Protein AF-A0A139PVE8-F1 (afdb_monomer_lite)

Organism: Streptococcus oralis (NCBI:txid1303)

pLDDT: mean 93.22, std 9.85, range [41.66, 98.44]

Radius of gyration: 18.06 Å; chains: 1; bounding box: 40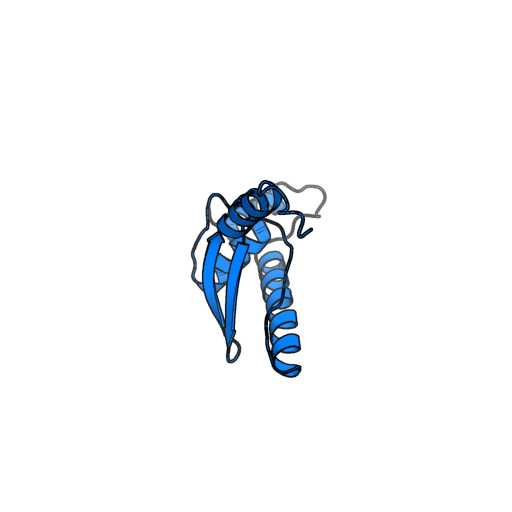×25×64 Å

Sequence (113 aa):
MSYAELAEGLVEVDTAGWAEGWEKLSGRIKEGFETIAKEMEEHGGGNALVVSHGMTIGTMVYLINGMHPHGLDNGSVTILEYENGQFTVEIVGDRSYRELGREKMEEPSIQSK

InterPro domains:
  IPR013078 Histidine phosphatase superfamily, clade-1 [PF00300] (15-94)
  IPR029033 Histidine phosphatase superfamily [G3DSA:3.40.50.1240] (1-107)
  IPR029033 Histidine phosphatase superfamily [SSF53254] (11-101)

Foldseek 3Di:
DDLQVVQVVCCVPDPPNPGDHDCVLLVVLVVVVLVVQVVQVVVVHDDDDDDDDPSSLQSVQCVQPNDRDDDLDVQFDWDWDDDPSHIDTDGGNHCVVVVVVVVVVVPPPPPDD

Structure (mmCIF, N/CA/C/O backbone):
data_AF-A0A139PVE8-F1
#
_entry.id   AF-A0A139PVE8-F1
#
loop_
_atom_site.group_PDB
_atom_site.id
_atom_site.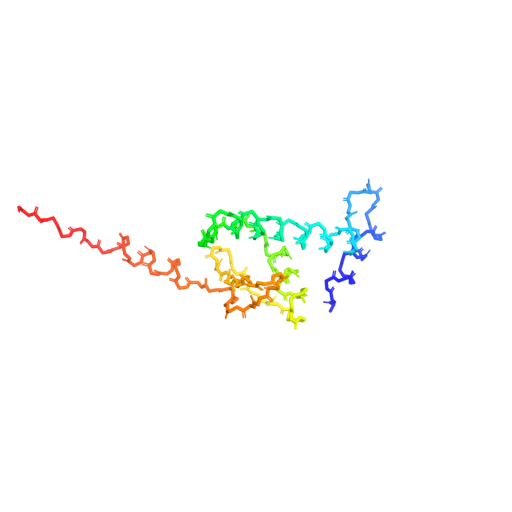type_symbol
_atom_site.label_atom_id
_atom_site.label_alt_id
_atom_site.label_comp_id
_atom_site.label_asym_id
_atom_site.label_entity_id
_atom_site.label_seq_id
_atom_site.pdbx_PDB_ins_code
_atom_site.Cartn_x
_atom_site.Cartn_y
_atom_site.Cartn_z
_atom_site.occupancy
_atom_site.B_iso_or_equiv
_atom_site.auth_seq_id
_atom_site.auth_comp_id
_atom_site.auth_asym_id
_atom_site.auth_atom_id
_atom_site.pdbx_PDB_model_num
ATOM 1 N N . MET A 1 1 ? 8.870 10.065 -13.490 1.00 74.69 1 MET A N 1
ATOM 2 C CA . MET A 1 1 ? 9.071 8.629 -13.737 1.00 74.69 1 MET A CA 1
ATOM 3 C C . MET A 1 1 ? 7.941 7.907 -13.041 1.00 74.69 1 MET A C 1
ATOM 5 O O . MET A 1 1 ? 7.742 8.135 -11.853 1.00 74.69 1 MET A O 1
ATOM 9 N N . SER A 1 2 ? 7.152 7.157 -13.796 1.00 88.50 2 SER A N 1
ATOM 10 C CA . SER A 1 2 ? 6.088 6.300 -13.278 1.00 88.50 2 SER A CA 1
ATOM 11 C C . SER A 1 2 ? 6.671 5.061 -12.594 1.00 88.50 2 SER A C 1
ATOM 13 O O . SER A 1 2 ? 7.833 4.708 -12.808 1.00 88.50 2 SER A O 1
ATOM 15 N N . TYR A 1 3 ? 5.856 4.370 -11.796 1.00 91.56 3 TYR A N 1
ATOM 16 C CA . TYR A 1 3 ? 6.257 3.084 -11.222 1.00 91.56 3 TYR A CA 1
ATOM 17 C C . TYR A 1 3 ? 6.550 2.022 -12.291 1.00 91.56 3 TYR A C 1
ATOM 19 O O . TYR A 1 3 ? 7.464 1.220 -12.107 1.00 91.56 3 TYR A O 1
ATOM 27 N N . ALA A 1 4 ? 5.834 2.059 -13.419 1.00 93.19 4 ALA A N 1
ATOM 28 C CA . ALA A 1 4 ? 6.080 1.165 -14.543 1.00 93.19 4 ALA A CA 1
ATOM 29 C C . ALA A 1 4 ? 7.459 1.412 -15.171 1.00 93.19 4 ALA A C 1
ATOM 31 O O . ALA A 1 4 ? 8.256 0.488 -15.274 1.00 93.19 4 ALA A O 1
ATOM 32 N N . GLU A 1 5 ? 7.778 2.667 -15.506 1.00 93.75 5 GLU A N 1
ATOM 33 C CA . GLU A 1 5 ? 9.090 3.036 -16.062 1.00 93.75 5 GLU A CA 1
ATOM 34 C C . GLU A 1 5 ? 10.242 2.665 -15.120 1.00 93.75 5 GLU A C 1
ATOM 36 O O . GLU A 1 5 ? 11.294 2.227 -15.576 1.00 93.75 5 GLU A O 1
ATOM 41 N N . LEU A 1 6 ? 10.045 2.813 -13.805 1.00 93.38 6 LEU A N 1
ATOM 42 C CA . LEU A 1 6 ? 11.047 2.421 -12.818 1.00 93.38 6 LEU A CA 1
ATOM 43 C C . LEU A 1 6 ? 11.262 0.901 -12.789 1.00 93.38 6 LEU A C 1
ATOM 45 O O . LEU A 1 6 ? 12.406 0.459 -12.750 1.00 93.38 6 LEU A O 1
ATOM 49 N N . ALA A 1 7 ? 10.187 0.107 -12.798 1.00 94.69 7 ALA A N 1
ATOM 50 C CA . ALA A 1 7 ? 10.286 -1.352 -12.793 1.00 94.69 7 ALA A CA 1
ATOM 51 C C . ALA A 1 7 ? 10.977 -1.871 -14.063 1.00 94.69 7 ALA A C 1
ATOM 53 O O . ALA A 1 7 ? 11.915 -2.659 -13.969 1.00 94.69 7 ALA A O 1
ATOM 54 N N . GLU A 1 8 ? 10.580 -1.369 -15.235 1.00 96.19 8 GLU A N 1
ATOM 55 C CA . GLU A 1 8 ? 11.201 -1.760 -16.506 1.00 96.19 8 GLU A CA 1
ATOM 56 C C . GLU A 1 8 ? 12.669 -1.327 -16.584 1.00 96.19 8 GLU A C 1
ATOM 58 O O . GLU A 1 8 ? 13.527 -2.119 -16.968 1.00 96.19 8 GLU A O 1
ATOM 63 N N . GLY A 1 9 ? 12.992 -0.110 -16.135 1.00 94.50 9 GLY A N 1
ATOM 64 C CA . GLY A 1 9 ? 14.376 0.362 -16.095 1.00 94.50 9 GLY A CA 1
ATOM 65 C C . GLY A 1 9 ? 15.275 -0.479 -15.180 1.00 94.50 9 GLY A C 1
ATOM 66 O O . GLY A 1 9 ? 16.449 -0.667 -15.487 1.00 94.50 9 GLY A O 1
ATOM 67 N N . LEU A 1 10 ? 14.739 -1.021 -14.077 1.00 94.31 10 LEU A N 1
ATOM 68 C CA . LEU A 1 10 ? 15.474 -1.945 -13.204 1.00 94.31 10 LEU A CA 1
ATOM 69 C C . LEU A 1 10 ? 15.718 -3.299 -13.873 1.00 94.31 10 LEU A C 1
ATOM 71 O O . LEU A 1 10 ? 16.806 -3.847 -13.724 1.00 94.31 10 LEU A O 1
ATOM 75 N N . VAL A 1 11 ? 14.739 -3.822 -14.616 1.00 96.06 11 VAL A N 1
ATOM 76 C CA . VAL A 1 11 ? 14.899 -5.059 -15.395 1.00 96.06 11 VAL A CA 1
ATOM 77 C C . VAL A 1 11 ? 15.950 -4.884 -16.489 1.00 96.06 11 VAL A C 1
ATOM 79 O O . VAL A 1 11 ? 16.789 -5.762 -16.666 1.00 96.06 11 VAL A O 1
ATOM 82 N N . GLU A 1 12 ? 15.946 -3.749 -17.191 1.00 96.00 12 GLU A N 1
ATOM 83 C CA . GLU A 1 12 ? 16.882 -3.474 -18.289 1.00 96.00 12 GLU A CA 1
ATOM 84 C C . GLU A 1 12 ? 18.351 -3.529 -17.842 1.00 96.00 12 GLU A C 1
ATOM 86 O O . GLU A 1 12 ? 19.211 -4.025 -18.572 1.00 96.00 12 GLU A O 1
ATOM 91 N N . VAL A 1 13 ? 18.646 -3.045 -16.632 1.00 95.06 13 VAL A N 1
ATOM 92 C CA . VAL A 1 13 ? 20.016 -3.002 -16.094 1.00 95.06 13 VAL A CA 1
ATOM 93 C C . VAL A 1 13 ? 20.382 -4.226 -15.248 1.00 95.06 13 VAL A C 1
ATOM 95 O O . VAL A 1 13 ? 21.535 -4.356 -14.828 1.00 95.06 13 VAL A O 1
ATOM 98 N N . ASP A 1 14 ? 19.434 -5.127 -14.986 1.00 94.56 14 ASP A N 1
ATOM 99 C CA . ASP A 1 14 ? 19.653 -6.290 -14.136 1.00 94.56 14 ASP A CA 1
ATOM 100 C C . ASP A 1 14 ? 20.218 -7.486 -14.909 1.00 94.56 14 ASP A C 1
ATOM 102 O O . ASP A 1 14 ? 19.513 -8.316 -15.482 1.00 94.56 14 ASP A O 1
ATOM 106 N N . THR A 1 15 ? 21.538 -7.630 -14.844 1.00 94.12 15 THR A N 1
ATOM 107 C CA . THR A 1 15 ? 22.248 -8.761 -15.452 1.00 94.12 15 THR A CA 1
ATOM 108 C C . THR A 1 15 ? 22.007 -10.108 -14.756 1.00 94.12 15 THR A C 1
ATOM 110 O O . THR A 1 15 ? 22.326 -11.145 -15.336 1.00 94.12 15 THR A O 1
ATOM 113 N N . ALA A 1 16 ? 21.490 -10.118 -13.520 1.00 94.50 16 ALA A N 1
ATOM 114 C CA . ALA A 1 16 ? 21.251 -11.342 -12.752 1.00 94.50 16 ALA A CA 1
ATOM 115 C C . ALA A 1 16 ? 19.849 -11.938 -12.987 1.00 94.50 16 ALA A C 1
ATOM 117 O O . ALA A 1 16 ? 19.639 -13.118 -12.695 1.00 94.50 16 ALA A O 1
ATOM 118 N N . GLY A 1 17 ? 18.910 -11.155 -13.532 1.00 92.44 17 GLY A N 1
ATOM 119 C CA . GLY A 1 17 ? 17.548 -11.592 -13.860 1.00 92.44 17 GLY A CA 1
ATOM 120 C C . GLY A 1 17 ? 16.638 -11.796 -12.642 1.00 92.44 17 GLY A C 1
ATOM 121 O O . GLY A 1 17 ? 15.772 -12.669 -12.652 1.00 92.44 17 GLY A O 1
ATOM 122 N N . TRP A 1 18 ? 16.865 -11.044 -11.569 1.00 93.25 18 TRP A N 1
ATOM 123 C CA . TRP A 1 18 ? 16.092 -11.057 -10.326 1.00 93.25 18 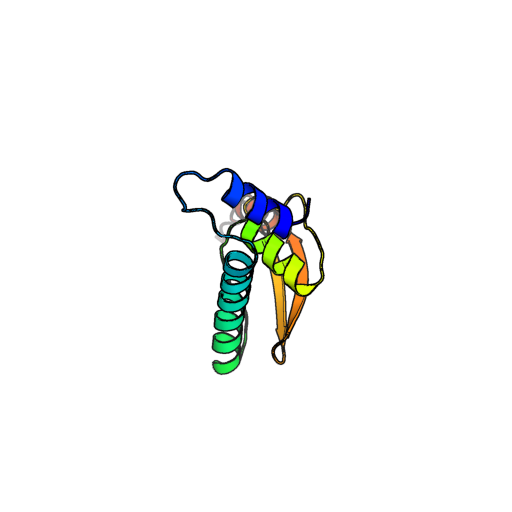TRP A CA 1
ATOM 124 C C . TRP A 1 18 ? 15.008 -9.978 -10.273 1.00 93.25 18 TRP A C 1
ATOM 126 O O . TRP A 1 18 ? 14.016 -10.149 -9.561 1.00 93.25 18 TRP A O 1
ATOM 136 N N . ALA A 1 19 ? 15.194 -8.870 -10.987 1.00 94.19 19 ALA A N 1
ATOM 137 C CA . ALA A 1 19 ? 14.247 -7.772 -11.045 1.00 94.19 19 ALA A CA 1
ATOM 138 C C . ALA A 1 19 ? 12.922 -8.218 -11.676 1.00 94.19 19 ALA A C 1
ATOM 140 O O . ALA A 1 19 ? 12.868 -9.044 -12.588 1.00 94.19 19 ALA A O 1
ATOM 141 N N . GLU A 1 20 ? 11.828 -7.653 -11.176 1.00 93.06 20 GLU A N 1
ATOM 142 C CA . GLU A 1 20 ? 10.490 -7.915 -11.692 1.00 93.06 20 GLU A CA 1
ATOM 143 C C . GLU A 1 20 ? 10.025 -6.729 -12.532 1.00 93.06 20 GLU A C 1
ATOM 145 O O . GLU A 1 20 ? 10.055 -5.59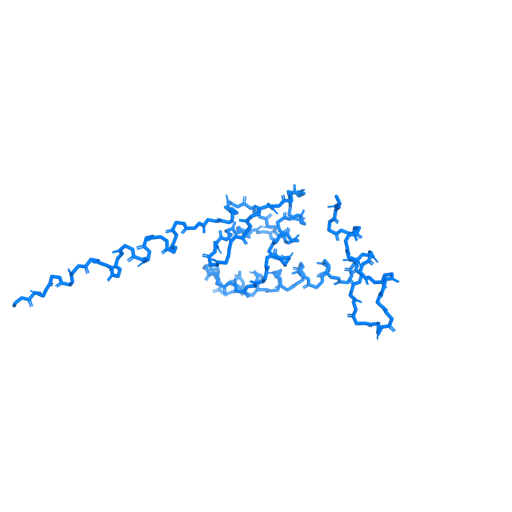1 -12.064 1.00 93.06 20 GLU A O 1
ATOM 150 N N . GLY A 1 21 ? 9.557 -7.013 -13.750 1.00 96.31 21 GLY A N 1
ATOM 151 C CA . GLY A 1 21 ? 8.897 -6.022 -14.597 1.00 96.31 21 GLY A CA 1
ATOM 152 C C . GLY A 1 21 ? 7.561 -5.569 -14.012 1.00 96.31 21 GLY A C 1
ATOM 153 O O . GLY A 1 21 ? 7.020 -6.177 -13.077 1.00 96.31 21 GLY A O 1
ATOM 154 N N . TRP A 1 22 ? 7.008 -4.502 -14.582 1.00 96.69 22 TRP A N 1
ATOM 155 C CA . TRP A 1 22 ? 5.842 -3.818 -14.032 1.00 96.69 22 TRP A CA 1
ATOM 156 C C . TRP A 1 22 ? 4.628 -4.733 -13.879 1.00 96.69 22 TRP A C 1
ATOM 158 O O . TRP A 1 22 ? 3.990 -4.736 -12.827 1.00 96.69 22 TRP A O 1
ATOM 168 N N . GLU A 1 23 ? 4.314 -5.526 -14.901 1.00 96.69 23 GLU A N 1
ATOM 169 C CA . GLU A 1 23 ? 3.136 -6.400 -14.907 1.00 96.69 23 GLU A CA 1
ATOM 170 C C . GLU A 1 23 ? 3.183 -7.414 -13.758 1.00 96.69 23 GLU A C 1
ATOM 172 O O . GLU A 1 23 ? 2.232 -7.541 -12.986 1.00 96.69 23 GLU A O 1
ATOM 177 N N . LYS A 1 24 ? 4.333 -8.073 -13.575 1.00 97.00 24 LYS A N 1
ATOM 178 C CA . LYS A 1 24 ? 4.523 -9.060 -12.509 1.00 97.00 24 LYS A CA 1
ATOM 179 C C . LYS A 1 24 ? 4.503 -8.407 -11.125 1.00 97.00 24 LYS A C 1
ATOM 181 O O . LYS A 1 24 ? 3.845 -8.916 -10.218 1.00 97.00 24 LYS A O 1
ATOM 186 N N . LEU A 1 25 ? 5.208 -7.284 -10.967 1.00 96.88 25 LEU A N 1
ATOM 187 C CA . LEU A 1 25 ? 5.308 -6.558 -9.701 1.00 96.88 25 LEU A CA 1
ATOM 188 C C . LEU A 1 25 ? 3.949 -6.004 -9.256 1.00 96.88 25 LEU A C 1
ATOM 190 O O . LEU A 1 25 ? 3.517 -6.254 -8.132 1.00 96.88 25 LEU A O 1
ATOM 194 N N . SER A 1 26 ? 3.271 -5.260 -10.129 1.00 97.56 26 SER A N 1
ATOM 195 C CA . SER A 1 26 ? 1.963 -4.669 -9.832 1.00 97.56 26 SER A CA 1
ATOM 196 C C . SER A 1 26 ? 0.896 -5.743 -9.619 1.00 97.56 26 SER A C 1
ATOM 198 O O . SER A 1 26 ? 0.122 -5.646 -8.665 1.00 97.56 26 SER A O 1
ATOM 200 N N . GLY A 1 27 ? 0.915 -6.804 -10.436 1.00 97.94 27 GLY A N 1
ATOM 201 C CA . GLY A 1 27 ? 0.009 -7.944 -10.333 1.00 97.94 27 GLY A CA 1
ATOM 202 C C . GLY A 1 27 ? 0.070 -8.610 -8.963 1.00 97.94 27 GLY A C 1
ATOM 203 O O . GLY A 1 27 ? -0.944 -8.661 -8.269 1.00 97.94 27 GLY A O 1
ATOM 204 N N . ARG A 1 28 ? 1.263 -9.027 -8.515 1.00 97.81 28 ARG A N 1
ATOM 205 C CA . ARG A 1 28 ? 1.401 -9.698 -7.210 1.00 97.81 28 ARG A CA 1
ATOM 206 C C . ARG A 1 28 ? 1.080 -8.791 -6.021 1.00 97.81 28 ARG A C 1
ATOM 208 O O . ARG A 1 28 ? 0.649 -9.281 -4.982 1.00 97.81 28 ARG A O 1
ATOM 215 N N . ILE A 1 29 ? 1.316 -7.479 -6.141 1.00 98.12 29 ILE A N 1
ATOM 216 C CA . ILE A 1 29 ? 0.958 -6.518 -5.090 1.00 98.12 29 ILE A CA 1
ATOM 217 C C . ILE A 1 29 ? -0.564 -6.442 -4.983 1.00 98.12 29 ILE A C 1
ATOM 219 O O . ILE A 1 29 ? -1.101 -6.664 -3.902 1.00 98.12 29 ILE A O 1
ATOM 223 N N . LYS A 1 30 ? -1.260 -6.197 -6.098 1.00 97.81 30 LYS A N 1
ATOM 224 C CA . LYS A 1 30 ? -2.725 -6.124 -6.122 1.00 97.81 30 LYS A CA 1
ATOM 225 C C . LYS A 1 30 ? -3.364 -7.421 -5.629 1.00 97.81 30 LYS A C 1
ATOM 227 O O . LYS A 1 30 ? -4.214 -7.376 -4.749 1.00 97.81 30 LYS A O 1
ATOM 232 N N . GLU A 1 31 ? -2.913 -8.563 -6.142 1.00 98.06 31 GLU A N 1
ATOM 233 C CA . GLU A 1 31 ? -3.423 -9.882 -5.756 1.00 98.06 31 GLU A CA 1
ATOM 234 C C . GLU A 1 31 ? -3.221 -10.165 -4.262 1.00 98.06 31 GLU A C 1
ATOM 236 O O . GLU A 1 31 ? -4.133 -10.658 -3.599 1.00 98.06 31 GLU A O 1
ATOM 241 N N . GLY A 1 32 ? -2.060 -9.807 -3.705 1.00 97.94 32 GLY A N 1
ATOM 242 C CA . GLY A 1 32 ? -1.784 -9.983 -2.280 1.00 97.94 32 GLY A CA 1
ATOM 243 C C . GLY A 1 32 ? -2.739 -9.184 -1.389 1.00 97.94 32 GLY A C 1
ATOM 244 O O . GLY A 1 32 ? -3.303 -9.736 -0.446 1.00 97.94 32 GLY A O 1
ATOM 245 N N . PHE A 1 33 ? -2.971 -7.906 -1.708 1.00 98.19 33 PHE A N 1
ATOM 246 C CA . PHE A 1 33 ? -3.920 -7.071 -0.960 1.00 98.19 33 PHE A CA 1
ATOM 247 C C . PHE A 1 33 ? -5.369 -7.546 -1.141 1.00 98.19 33 PHE A C 1
ATOM 249 O O . PHE A 1 33 ? -6.107 -7.624 -0.162 1.00 98.19 33 PHE A O 1
ATOM 256 N N . GLU A 1 34 ? -5.775 -7.913 -2.361 1.00 97.88 34 GLU A N 1
ATOM 257 C CA . GLU A 1 34 ? -7.118 -8.446 -2.633 1.00 97.88 34 GLU A CA 1
ATOM 258 C C . GLU A 1 34 ? -7.383 -9.766 -1.911 1.00 97.88 34 GLU A C 1
ATOM 260 O O . GLU A 1 34 ? -8.499 -9.987 -1.452 1.00 97.88 34 GLU A O 1
ATOM 265 N N . THR A 1 35 ? -6.377 -10.633 -1.794 1.00 98.25 35 THR A N 1
ATOM 266 C CA . THR A 1 35 ? -6.499 -11.904 -1.068 1.00 98.25 35 THR A CA 1
ATOM 267 C C . THR A 1 35 ? -6.793 -11.652 0.408 1.00 98.25 35 THR A C 1
ATOM 269 O O . THR A 1 35 ? -7.755 -12.203 0.934 1.00 98.25 35 THR A O 1
ATOM 272 N N . ILE A 1 36 ? -6.028 -10.758 1.047 1.00 98.06 36 ILE A N 1
ATOM 273 C CA . ILE A 1 36 ? -6.237 -10.376 2.453 1.00 98.06 36 ILE A CA 1
ATOM 274 C C . ILE A 1 36 ? -7.634 -9.777 2.645 1.00 98.06 36 ILE A C 1
ATOM 276 O O . ILE A 1 36 ? -8.342 -10.136 3.581 1.00 98.06 36 ILE A O 1
ATOM 280 N N . ALA A 1 37 ? -8.038 -8.862 1.764 1.00 97.88 37 ALA A N 1
ATOM 281 C CA . ALA A 1 37 ? -9.311 -8.169 1.900 1.00 97.88 37 ALA A CA 1
ATOM 282 C C . ALA A 1 37 ? -10.517 -9.105 1.720 1.00 97.88 37 ALA A C 1
ATOM 284 O O . ALA A 1 37 ? -11.456 -9.039 2.511 1.00 97.88 37 ALA A O 1
ATOM 285 N N . LYS A 1 38 ? -10.463 -10.022 0.745 1.00 97.62 38 LYS A N 1
ATOM 286 C CA . LYS A 1 38 ? -11.498 -11.047 0.542 1.00 97.62 38 LYS A CA 1
ATOM 287 C C . LYS A 1 38 ? -11.587 -12.008 1.720 1.00 97.62 38 LYS A C 1
ATOM 289 O O . LYS A 1 38 ? -12.683 -12.271 2.195 1.00 97.62 38 LYS A O 1
ATOM 294 N N . GLU A 1 39 ? -10.450 -12.484 2.228 1.00 97.56 39 GLU A N 1
ATOM 295 C CA . GLU A 1 39 ? -10.430 -13.353 3.409 1.00 97.56 39 GLU A CA 1
ATOM 296 C C . GLU A 1 39 ? -11.052 -12.641 4.622 1.00 97.56 39 GLU A C 1
ATOM 298 O O . GLU A 1 39 ? -11.875 -13.223 5.324 1.00 97.56 39 GLU A O 1
ATOM 303 N N . MET A 1 40 ? -10.732 -11.363 4.844 1.00 97.25 40 MET A N 1
ATOM 304 C CA . MET A 1 40 ? -11.347 -10.564 5.910 1.00 97.25 40 MET A CA 1
ATOM 305 C C . MET A 1 40 ? -12.860 -10.399 5.717 1.00 97.25 40 MET A C 1
ATOM 307 O O . MET A 1 40 ? -13.613 -10.569 6.675 1.00 97.25 40 MET A O 1
ATOM 311 N N . GLU A 1 41 ? -13.318 -10.091 4.501 1.00 96.31 41 GLU A N 1
ATOM 312 C CA . GLU A 1 41 ? -14.742 -9.950 4.165 1.00 96.31 41 GLU A CA 1
ATOM 313 C C . GLU A 1 41 ? -15.514 -11.259 4.416 1.00 96.31 41 GLU A C 1
ATOM 315 O O . GLU A 1 41 ? -16.562 -11.242 5.066 1.00 96.31 41 GLU A O 1
ATOM 320 N N . GLU A 1 42 ? -14.953 -12.407 4.018 1.00 96.56 42 GLU A N 1
ATOM 321 C CA . GLU A 1 42 ? -15.513 -13.745 4.269 1.00 96.56 42 GLU A CA 1
ATOM 322 C C . GLU A 1 42 ? -15.653 -14.071 5.768 1.00 96.56 42 GLU A C 1
ATOM 324 O O . GLU A 1 42 ? -16.562 -14.807 6.161 1.00 96.56 42 GLU A O 1
ATOM 329 N N . HIS A 1 43 ? -14.798 -13.496 6.619 1.00 96.56 43 HIS A N 1
ATOM 330 C CA . HIS A 1 43 ? -14.814 -13.687 8.074 1.00 96.56 43 HIS A CA 1
ATOM 331 C C . HIS A 1 43 ? -15.599 -12.605 8.839 1.00 96.56 43 HIS A C 1
ATOM 333 O O . HIS A 1 43 ? -15.532 -12.545 10.069 1.00 96.56 43 HIS A O 1
ATOM 339 N N . GLY A 1 44 ? -16.390 -11.784 8.140 1.00 96.25 44 GLY A N 1
ATOM 340 C CA . GLY A 1 44 ? -17.261 -10.772 8.748 1.00 96.25 44 GLY A CA 1
ATOM 341 C C . GLY A 1 44 ? -16.659 -9.366 8.823 1.00 96.25 44 GLY A C 1
ATOM 342 O O . GLY A 1 44 ? -17.220 -8.502 9.498 1.00 96.25 44 GLY A O 1
ATOM 343 N N . GLY A 1 45 ? -15.550 -9.126 8.123 1.00 96.44 45 GLY A N 1
ATOM 344 C CA . GLY A 1 45 ? -14.902 -7.825 7.996 1.00 96.44 45 GLY A CA 1
ATOM 345 C C . GLY A 1 45 ? -14.073 -7.415 9.216 1.00 96.44 45 GLY A C 1
ATOM 346 O O . GLY A 1 45 ? -13.727 -8.218 10.082 1.00 96.44 45 GLY A O 1
ATOM 347 N N . GLY A 1 46 ? -13.728 -6.128 9.272 1.00 97.44 46 GLY A N 1
ATOM 348 C CA . GLY A 1 46 ? -12.916 -5.534 10.334 1.00 97.44 46 GLY A CA 1
ATOM 349 C C . GLY A 1 46 ? -11.572 -5.007 9.836 1.00 97.44 46 GLY A C 1
ATOM 350 O O . GLY A 1 46 ? -11.353 -4.836 8.641 1.00 97.44 46 GLY A O 1
ATOM 351 N N . ASN A 1 47 ? -10.667 -4.731 10.775 1.00 97.69 47 ASN A N 1
ATOM 352 C CA . ASN A 1 47 ? -9.391 -4.083 10.479 1.00 97.69 47 ASN A CA 1
ATOM 353 C C . ASN A 1 47 ? -8.266 -5.113 10.338 1.00 97.69 47 ASN A C 1
ATOM 355 O O . ASN A 1 47 ? -8.045 -5.913 11.248 1.00 97.69 47 ASN A O 1
ATOM 359 N N . ALA A 1 48 ? -7.503 -5.026 9.249 1.00 96.75 48 ALA A N 1
ATOM 360 C CA . ALA A 1 48 ? -6.256 -5.761 9.061 1.00 96.75 48 ALA A CA 1
ATOM 361 C C . ALA A 1 48 ? -5.049 -4.816 9.163 1.00 96.75 48 ALA A C 1
ATOM 363 O O . ALA A 1 48 ? -5.096 -3.677 8.700 1.00 96.75 48 ALA A O 1
ATOM 364 N N . LEU A 1 49 ? -3.945 -5.298 9.743 1.00 97.44 49 LEU A N 1
ATOM 365 C CA . LEU A 1 49 ? -2.663 -4.592 9.744 1.00 97.44 49 LEU A CA 1
ATOM 366 C C . LEU A 1 49 ? -1.703 -5.275 8.770 1.00 97.44 49 LEU A C 1
ATOM 368 O O . LEU A 1 49 ? -1.300 -6.415 8.988 1.00 97.44 49 LEU A O 1
ATOM 372 N N . VAL A 1 50 ? -1.291 -4.547 7.734 1.00 97.69 50 VAL A N 1
ATOM 373 C CA . VAL A 1 50 ? -0.310 -5.013 6.748 1.00 97.69 50 VAL A CA 1
ATOM 374 C C . VAL A 1 50 ? 0.965 -4.190 6.884 1.00 97.69 50 VAL A C 1
ATOM 376 O O . VAL A 1 50 ? 0.957 -2.975 6.694 1.00 97.69 50 VAL A O 1
ATOM 379 N N . VAL A 1 51 ? 2.080 -4.852 7.198 1.00 97.38 51 VAL A N 1
ATOM 380 C CA . VAL A 1 51 ? 3.403 -4.216 7.269 1.00 97.38 51 VAL A CA 1
ATOM 381 C C . VAL A 1 51 ? 4.139 -4.467 5.959 1.00 97.38 51 VAL A C 1
ATOM 383 O O . VAL A 1 51 ? 4.316 -5.612 5.549 1.00 97.38 51 VAL A O 1
ATOM 386 N N . SER A 1 52 ? 4.559 -3.395 5.285 1.00 96.38 52 SER A N 1
ATOM 387 C CA . SER A 1 52 ? 5.185 -3.475 3.963 1.00 96.38 52 SER A CA 1
ATOM 388 C C . SER A 1 52 ? 6.222 -2.370 3.741 1.00 96.38 52 SER A C 1
ATOM 390 O O . SER A 1 52 ? 6.538 -1.592 4.641 1.00 96.38 52 SER A O 1
ATOM 392 N N . HIS A 1 53 ? 6.769 -2.308 2.528 1.00 95.69 53 HIS A N 1
ATOM 393 C CA . HIS A 1 53 ? 7.768 -1.328 2.112 1.00 95.69 53 HIS A CA 1
ATOM 394 C C . HIS A 1 53 ? 7.132 -0.144 1.374 1.00 95.69 53 HIS A C 1
ATOM 396 O O . HIS A 1 53 ? 6.093 -0.287 0.729 1.00 95.69 53 HIS A O 1
ATOM 402 N N . GLY A 1 54 ? 7.803 1.014 1.386 1.00 95.31 54 GLY A N 1
ATOM 403 C CA . GLY A 1 54 ? 7.297 2.242 0.756 1.00 95.31 54 GLY A CA 1
ATOM 404 C C . GLY A 1 54 ? 6.959 2.090 -0.732 1.00 95.31 54 GLY A C 1
ATOM 405 O O . GLY A 1 54 ? 5.931 2.588 -1.174 1.00 95.31 54 GLY A O 1
ATOM 406 N N . MET A 1 55 ? 7.759 1.333 -1.494 1.00 93.25 55 MET A N 1
ATOM 407 C CA . MET A 1 55 ? 7.469 1.039 -2.906 1.00 93.25 55 MET A CA 1
ATOM 408 C C . MET A 1 55 ? 6.186 0.225 -3.091 1.00 93.25 55 MET A C 1
ATOM 410 O O . MET A 1 55 ? 5.410 0.504 -4.000 1.00 93.25 55 MET A O 1
ATOM 414 N N . THR A 1 56 ? 5.939 -0.757 -2.224 1.00 96.69 56 THR A N 1
ATOM 415 C CA . THR A 1 56 ? 4.732 -1.589 -2.282 1.00 96.69 56 THR A CA 1
ATOM 416 C C . THR A 1 56 ? 3.492 -0.786 -1.904 1.00 96.69 56 THR A C 1
ATOM 418 O O . THR A 1 56 ? 2.507 -0.822 -2.636 1.00 96.69 56 THR A O 1
ATOM 421 N N . ILE A 1 57 ? 3.565 -0.003 -0.823 1.00 97.81 57 ILE A N 1
ATOM 422 C CA . ILE A 1 57 ? 2.477 0.884 -0.385 1.00 97.81 57 ILE A CA 1
ATOM 423 C C . ILE A 1 57 ? 2.164 1.915 -1.474 1.00 97.81 57 ILE A C 1
ATOM 425 O O . ILE A 1 57 ? 1.010 2.075 -1.865 1.00 97.81 57 ILE A O 1
ATOM 429 N N . GLY A 1 58 ? 3.194 2.572 -2.014 1.00 96.62 58 GLY A N 1
ATOM 430 C CA . GLY A 1 58 ? 3.030 3.564 -3.072 1.00 96.62 58 GLY A CA 1
ATOM 431 C C . GLY A 1 58 ? 2.465 2.979 -4.364 1.00 96.62 58 GLY A C 1
ATOM 432 O O . GLY A 1 58 ? 1.586 3.586 -4.970 1.00 96.62 58 GLY A O 1
ATOM 433 N N . THR A 1 59 ? 2.891 1.769 -4.739 1.00 96.94 59 THR A N 1
ATOM 434 C CA . THR A 1 59 ? 2.326 1.050 -5.890 1.00 96.94 59 THR A CA 1
ATOM 435 C C . THR A 1 59 ? 0.853 0.722 -5.665 1.00 96.94 59 THR A C 1
ATOM 437 O O . THR A 1 59 ? 0.054 0.932 -6.569 1.00 96.94 59 THR A O 1
ATOM 440 N N . MET A 1 60 ? 0.465 0.258 -4.473 1.00 98.00 60 MET A N 1
ATOM 441 C CA . MET A 1 60 ? -0.940 -0.035 -4.174 1.00 98.00 60 MET A CA 1
ATOM 442 C C . MET A 1 60 ? -1.812 1.224 -4.277 1.00 98.00 60 MET A C 1
ATOM 444 O O . MET A 1 60 ? -2.828 1.208 -4.963 1.00 98.00 60 MET A O 1
ATOM 448 N N . VAL A 1 61 ? -1.381 2.340 -3.678 1.00 97.94 61 VAL A N 1
ATOM 449 C CA . VAL A 1 61 ? -2.072 3.639 -3.793 1.00 97.94 61 VAL A CA 1
ATOM 450 C C . VAL A 1 61 ? -2.207 4.059 -5.261 1.00 97.94 61 VAL A C 1
ATOM 452 O O . VAL A 1 61 ? -3.298 4.416 -5.708 1.00 97.94 61 VAL A O 1
ATOM 455 N N . TYR A 1 62 ? -1.126 3.940 -6.034 1.00 97.06 62 TYR A N 1
ATOM 456 C CA . TYR A 1 62 ? -1.131 4.245 -7.462 1.00 97.06 62 TYR A CA 1
ATOM 457 C C . TYR A 1 62 ? -2.116 3.379 -8.254 1.00 97.06 62 TYR A C 1
ATOM 459 O O . TYR A 1 62 ? -2.834 3.900 -9.104 1.00 97.06 62 TYR A O 1
ATOM 467 N N . LEU A 1 63 ? -2.196 2.079 -7.968 1.00 97.44 63 LEU A N 1
ATOM 468 C CA . LEU A 1 63 ? -3.129 1.174 -8.643 1.00 97.44 63 LEU A CA 1
ATOM 469 C C . LEU A 1 63 ? -4.598 1.494 -8.333 1.00 97.44 63 LEU A C 1
ATOM 471 O O . LEU A 1 63 ? -5.458 1.207 -9.162 1.00 97.44 63 LEU A O 1
ATOM 475 N N . ILE A 1 64 ? -4.886 2.091 -7.173 1.00 97.88 64 ILE A N 1
ATOM 476 C CA . ILE A 1 64 ? -6.251 2.451 -6.773 1.00 97.88 64 ILE A CA 1
ATOM 477 C C . ILE A 1 64 ? -6.715 3.743 -7.455 1.00 97.88 64 ILE A C 1
ATOM 479 O O . ILE A 1 64 ? -7.826 3.794 -7.978 1.00 97.88 64 ILE A O 1
ATOM 483 N N . ASN A 1 65 ? -5.898 4.802 -7.437 1.00 96.50 65 ASN A N 1
ATOM 484 C CA . ASN A 1 65 ? -6.349 6.136 -7.861 1.00 96.50 65 ASN A CA 1
ATOM 485 C C . ASN A 1 65 ? -5.345 6.932 -8.718 1.00 96.50 65 ASN A C 1
ATOM 487 O O . ASN A 1 65 ? -5.582 8.102 -9.013 1.00 96.50 65 ASN A O 1
ATOM 491 N N . GLY A 1 66 ? -4.220 6.334 -9.116 1.00 95.25 66 GLY A N 1
ATOM 492 C CA . GLY A 1 66 ? -3.184 6.980 -9.928 1.00 95.25 66 GLY A CA 1
ATOM 493 C C . GLY A 1 66 ? -2.270 7.954 -9.170 1.00 95.25 66 GLY A C 1
ATOM 494 O O . GLY A 1 66 ? -1.367 8.543 -9.774 1.00 95.25 66 GLY A O 1
ATOM 495 N N . MET A 1 67 ? -2.457 8.131 -7.859 1.00 93.62 67 MET A N 1
ATOM 496 C CA . MET A 1 67 ? -1.606 8.986 -7.032 1.00 93.62 67 MET A CA 1
ATOM 497 C C . MET A 1 67 ? -0.208 8.381 -6.880 1.00 93.62 67 MET A C 1
ATOM 499 O O . MET A 1 67 ? -0.051 7.190 -6.631 1.00 93.62 67 MET A O 1
ATOM 503 N N . HIS A 1 68 ? 0.817 9.227 -6.981 1.00 92.56 68 HIS A N 1
ATOM 504 C CA . HIS A 1 68 ? 2.199 8.859 -6.677 1.00 92.56 68 HIS A CA 1
ATOM 505 C C . HIS A 1 68 ? 2.583 9.477 -5.333 1.00 92.56 68 HIS A C 1
ATOM 507 O O . HIS A 1 68 ? 2.956 10.652 -5.290 1.00 92.56 68 HIS A O 1
ATOM 513 N N . PRO A 1 69 ? 2.449 8.742 -4.221 1.00 91.56 69 PRO A N 1
ATOM 514 C CA . PRO A 1 69 ? 2.790 9.299 -2.929 1.00 91.56 69 PRO A CA 1
ATOM 515 C C . PRO A 1 69 ? 4.297 9.524 -2.8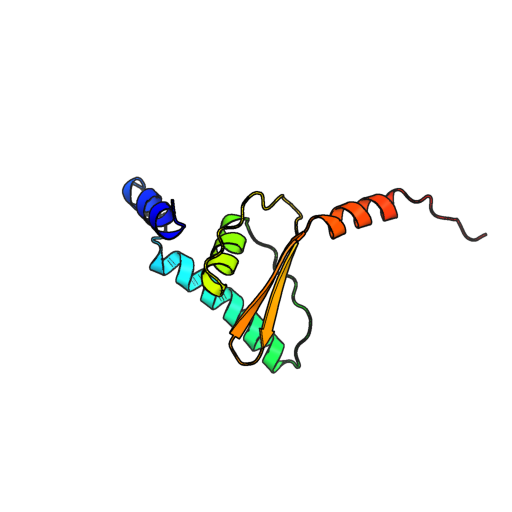06 1.00 91.56 69 PRO A C 1
ATOM 517 O O . PRO A 1 69 ? 5.122 8.706 -3.217 1.00 91.56 69 PRO A O 1
ATOM 520 N N . HIS A 1 70 ? 4.650 10.652 -2.201 1.00 86.06 70 HIS A N 1
ATOM 521 C CA . HIS A 1 70 ? 6.022 11.027 -1.890 1.00 86.06 70 HIS A CA 1
ATOM 522 C C . HIS A 1 70 ? 6.188 11.122 -0.374 1.00 86.06 70 HIS A C 1
ATOM 524 O O . HIS A 1 70 ? 5.266 11.532 0.324 1.00 86.06 70 HIS A O 1
ATOM 530 N N . GLY A 1 71 ? 7.369 10.765 0.138 1.00 83.69 71 GLY A N 1
ATOM 531 C CA . GLY A 1 71 ? 7.675 10.929 1.563 1.00 83.69 71 GLY A CA 1
ATOM 532 C C . GLY A 1 71 ? 6.921 9.971 2.489 1.00 83.69 71 GLY A C 1
ATOM 533 O O . GLY A 1 71 ? 6.528 10.369 3.582 1.00 83.69 71 GLY A O 1
ATOM 534 N N . LEU A 1 72 ? 6.715 8.717 2.067 1.00 94.31 72 LEU A N 1
ATOM 535 C CA . LEU A 1 72 ? 6.249 7.654 2.962 1.00 94.31 72 LEU A CA 1
ATOM 536 C C . LEU A 1 72 ? 7.349 7.330 3.982 1.00 94.31 72 LEU A C 1
ATOM 538 O O . LEU A 1 72 ? 8.223 6.499 3.735 1.00 94.31 72 LEU A O 1
ATOM 542 N N . ASP A 1 73 ? 7.318 8.024 5.115 1.00 95.38 73 ASP A N 1
ATOM 543 C CA . ASP A 1 73 ? 8.288 7.832 6.187 1.00 95.38 73 ASP A CA 1
ATOM 544 C C . ASP A 1 73 ? 8.144 6.454 6.837 1.00 95.38 73 ASP A C 1
ATOM 546 O O . ASP A 1 73 ? 7.047 5.905 6.970 1.00 95.38 73 ASP A O 1
ATOM 550 N N . ASN A 1 74 ? 9.258 5.914 7.329 1.00 94.62 74 ASN A N 1
ATOM 551 C CA . ASN A 1 74 ? 9.235 4.692 8.127 1.00 94.62 74 ASN A CA 1
ATOM 552 C C . ASN A 1 74 ? 8.325 4.860 9.353 1.00 94.62 74 ASN A C 1
ATOM 554 O O . ASN A 1 74 ? 8.478 5.804 10.135 1.00 94.62 74 ASN A O 1
ATOM 558 N N . GLY A 1 75 ? 7.408 3.911 9.538 1.00 94.06 75 GLY A N 1
ATOM 559 C CA . GLY A 1 75 ? 6.406 3.956 10.603 1.00 94.06 75 GLY A CA 1
ATOM 560 C C . GLY A 1 75 ? 5.233 4.898 10.325 1.00 94.06 75 GLY A C 1
ATOM 561 O O . GLY A 1 75 ? 4.487 5.193 11.254 1.00 94.06 75 GLY A O 1
ATOM 562 N N . SER A 1 76 ? 5.080 5.384 9.089 1.00 97.12 76 SER A N 1
ATOM 563 C CA . SER A 1 76 ? 3.838 6.014 8.640 1.00 97.12 76 SER A CA 1
ATOM 564 C C . SER A 1 76 ? 2.761 4.971 8.316 1.00 97.12 76 SER A C 1
ATOM 566 O O . SER A 1 76 ? 3.067 3.821 7.996 1.00 97.12 76 SER A O 1
ATOM 568 N N . VAL A 1 77 ? 1.496 5.378 8.407 1.00 97.75 77 VAL A N 1
ATOM 569 C CA . VAL A 1 77 ? 0.309 4.546 8.186 1.00 97.75 77 VAL A CA 1
ATOM 570 C C . VAL A 1 77 ? -0.432 5.030 6.943 1.00 97.75 77 VAL A C 1
ATOM 572 O O . VAL A 1 77 ? -0.659 6.221 6.755 1.00 97.75 77 VAL A O 1
ATOM 575 N N . THR A 1 78 ? -0.812 4.099 6.075 1.00 98.31 78 THR A N 1
ATOM 576 C CA . THR A 1 78 ? -1.704 4.350 4.934 1.00 98.31 78 THR A CA 1
ATOM 577 C C . THR A 1 78 ? -2.973 3.548 5.171 1.00 98.31 78 THR A C 1
ATOM 579 O O . THR A 1 78 ? -2.882 2.349 5.433 1.00 98.31 78 THR A O 1
ATOM 582 N N . ILE A 1 79 ? -4.130 4.205 5.119 1.00 98.19 79 ILE A N 1
ATOM 583 C CA . ILE A 1 79 ? -5.435 3.578 5.333 1.00 98.19 79 ILE A CA 1
ATOM 584 C C . ILE A 1 79 ? -6.099 3.388 3.978 1.00 98.19 79 ILE A C 1
ATOM 586 O O . ILE A 1 79 ? -6.294 4.347 3.228 1.00 98.19 79 ILE A O 1
ATOM 590 N N . LEU A 1 80 ? -6.423 2.132 3.694 1.00 98.31 80 LEU A N 1
ATOM 591 C CA . LEU A 1 80 ? -7.206 1.715 2.545 1.00 98.31 80 LEU A CA 1
ATOM 592 C C . LEU A 1 80 ? -8.517 1.137 3.066 1.00 98.31 80 LEU A C 1
ATOM 594 O O . LEU A 1 80 ? -8.494 0.342 4.008 1.00 98.31 80 LEU A O 1
ATOM 598 N N . GLU A 1 81 ? -9.626 1.499 2.440 1.00 98.12 81 GLU A N 1
ATOM 599 C CA . GLU A 1 81 ? -10.903 0.822 2.648 1.00 98.12 81 GLU A CA 1
ATOM 600 C C . GLU A 1 81 ? -11.138 -0.169 1.511 1.00 98.12 81 GLU A C 1
ATOM 602 O O . GLU A 1 81 ? -10.670 0.031 0.388 1.00 98.12 81 GLU A O 1
ATOM 607 N N . TYR A 1 82 ? -11.826 -1.265 1.822 1.00 98.12 82 TYR A N 1
ATOM 608 C CA . TYR A 1 82 ? -12.223 -2.276 0.854 1.00 98.12 82 TYR A CA 1
ATOM 609 C C . TYR A 1 82 ? -13.692 -2.608 1.053 1.00 98.12 82 TYR A C 1
ATOM 611 O O . TYR A 1 82 ? -14.087 -3.035 2.137 1.00 98.12 82 TYR A O 1
ATOM 619 N N . GLU A 1 83 ? -14.481 -2.438 0.001 1.00 96.75 83 GLU A N 1
ATOM 620 C CA . GLU A 1 83 ? -15.899 -2.769 0.012 1.00 96.75 83 GLU A CA 1
ATOM 621 C C . GLU A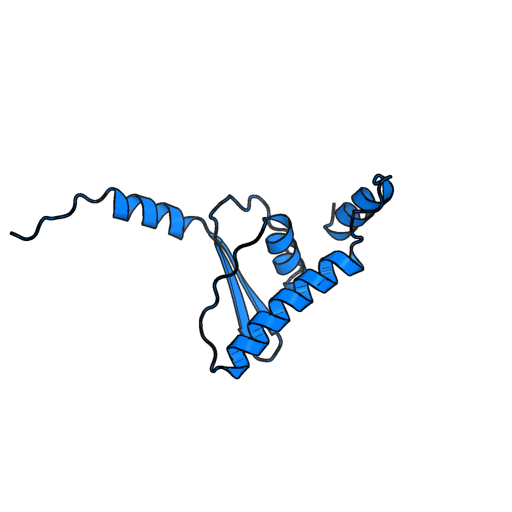 1 83 ? -16.328 -3.236 -1.380 1.00 96.75 83 GLU A C 1
ATOM 623 O O . GLU A 1 83 ? -15.940 -2.646 -2.392 1.00 96.75 83 GLU A O 1
ATOM 628 N N . ASN A 1 84 ? -17.140 -4.295 -1.452 1.00 93.69 84 ASN A N 1
ATOM 629 C CA . ASN A 1 84 ? -17.742 -4.776 -2.700 1.00 93.69 84 ASN A CA 1
ATOM 630 C C . ASN A 1 84 ? -16.717 -5.023 -3.826 1.00 93.69 84 ASN A C 1
ATOM 632 O O . ASN A 1 84 ? -16.961 -4.713 -4.995 1.00 93.69 84 ASN A O 1
ATOM 636 N N . GLY A 1 85 ? -15.551 -5.576 -3.486 1.00 94.69 85 GLY A N 1
ATOM 637 C CA . GLY A 1 85 ? -14.515 -5.880 -4.471 1.00 94.69 85 GLY A CA 1
ATOM 638 C C . GLY A 1 85 ? -13.587 -4.718 -4.832 1.00 94.69 85 GLY A C 1
ATOM 639 O O . GLY A 1 85 ? -12.691 -4.916 -5.655 1.00 94.69 85 GLY A O 1
ATOM 640 N N . GLN A 1 86 ? -13.773 -3.530 -4.252 1.00 96.94 86 GLN A N 1
ATOM 641 C CA . GLN A 1 86 ? -13.056 -2.320 -4.642 1.00 96.94 86 GLN A CA 1
ATOM 642 C C . GLN A 1 86 ? -12.322 -1.678 -3.465 1.00 96.94 86 GLN A C 1
ATOM 644 O O . GLN A 1 86 ? -12.861 -1.555 -2.371 1.00 96.94 86 GLN A O 1
ATOM 649 N N . PHE A 1 87 ? -11.090 -1.236 -3.722 1.00 98.31 87 PHE A N 1
ATOM 650 C CA . PHE A 1 87 ? -10.314 -0.437 -2.781 1.00 98.31 87 PHE A CA 1
ATOM 651 C C . PHE A 1 87 ? -10.538 1.065 -2.983 1.00 98.31 87 PHE A C 1
ATOM 653 O O . PHE A 1 87 ? -10.611 1.536 -4.122 1.00 98.31 87 PHE A O 1
ATOM 660 N N . THR A 1 88 ? -10.518 1.817 -1.887 1.00 98.44 88 THR A N 1
ATOM 661 C CA . THR A 1 88 ? -10.388 3.280 -1.850 1.00 98.44 88 THR A CA 1
ATOM 662 C C . THR A 1 88 ? -9.226 3.681 -0.940 1.00 98.44 88 THR A C 1
ATOM 664 O O . THR A 1 88 ? -8.777 2.915 -0.087 1.00 98.44 88 THR A O 1
ATOM 667 N N . VAL A 1 89 ? -8.670 4.872 -1.172 1.00 98.25 89 VAL A N 1
ATOM 668 C CA . VAL A 1 89 ? -7.562 5.419 -0.377 1.00 98.25 89 VAL A CA 1
ATOM 669 C C . VAL A 1 89 ? -8.114 6.511 0.526 1.00 98.25 89 VAL A C 1
ATOM 671 O O . VAL A 1 89 ? -8.501 7.562 0.020 1.00 98.25 89 VAL A O 1
ATOM 674 N N . GLU A 1 90 ? -8.071 6.291 1.837 1.00 97.94 90 GLU A N 1
ATOM 675 C CA . GLU A 1 90 ? -8.545 7.264 2.828 1.00 97.94 90 GLU A CA 1
ATOM 676 C C . GLU A 1 90 ? -7.414 8.177 3.304 1.00 97.94 90 GLU A C 1
ATOM 678 O O . GLU A 1 90 ? -7.527 9.403 3.314 1.00 97.94 90 GLU A O 1
ATOM 683 N N . ILE A 1 91 ? -6.282 7.582 3.687 1.00 96.94 91 ILE A N 1
ATOM 684 C CA . ILE A 1 91 ? -5.136 8.296 4.257 1.00 96.94 91 ILE A CA 1
ATOM 685 C C . ILE A 1 91 ? -3.851 7.726 3.677 1.00 96.94 91 ILE A C 1
ATOM 687 O O . ILE A 1 91 ? -3.714 6.515 3.533 1.00 96.94 91 ILE A O 1
ATOM 691 N N . VAL A 1 92 ? -2.873 8.590 3.403 1.00 97.31 92 VAL A N 1
ATOM 692 C CA . VAL A 1 92 ? -1.559 8.183 2.897 1.00 97.31 92 VAL A CA 1
ATOM 693 C C . VAL A 1 92 ? -0.450 8.765 3.763 1.00 97.31 92 VAL A C 1
ATOM 695 O O . VAL A 1 92 ? -0.348 9.979 3.910 1.00 97.31 92 VAL A O 1
ATOM 698 N N . GLY A 1 93 ? 0.410 7.895 4.295 1.00 96.69 93 GLY A N 1
ATOM 699 C CA . GLY A 1 93 ? 1.636 8.303 4.984 1.00 96.69 93 GLY A CA 1
ATOM 700 C C . GLY A 1 93 ? 1.439 9.066 6.303 1.00 96.69 93 GLY A C 1
ATOM 701 O O . GLY A 1 93 ? 2.263 9.917 6.636 1.00 96.69 93 GLY A O 1
ATOM 702 N N . ASP A 1 94 ? 0.394 8.768 7.076 1.00 96.75 94 ASP A N 1
ATOM 703 C CA . ASP A 1 94 ? 0.130 9.411 8.366 1.00 96.75 94 ASP A CA 1
ATOM 704 C C . ASP A 1 94 ? 1.144 9.005 9.445 1.00 96.75 94 ASP A C 1
ATOM 706 O O . ASP A 1 94 ? 1.373 7.827 9.716 1.00 96.75 94 ASP A O 1
ATOM 710 N N . ARG A 1 95 ? 1.751 10.000 10.092 1.00 95.62 95 ARG A N 1
ATOM 711 C CA . ARG A 1 95 ? 2.743 9.829 11.163 1.00 95.62 95 ARG A CA 1
ATOM 712 C C . ARG A 1 95 ? 2.150 10.034 12.557 1.00 95.62 95 ARG A C 1
ATOM 714 O O . ARG A 1 95 ? 2.836 9.737 13.538 1.00 95.62 95 ARG A O 1
ATOM 721 N N . SER A 1 96 ? 0.894 10.478 12.644 1.00 96.06 96 SER A N 1
ATOM 722 C CA . SER A 1 96 ? 0.209 10.819 13.891 1.00 96.06 96 SER A CA 1
ATOM 723 C C . SER A 1 96 ? 0.239 9.663 14.892 1.00 96.06 96 SER A C 1
ATOM 725 O O . SER A 1 96 ? 0.562 9.867 16.057 1.00 96.06 96 SER A O 1
ATOM 727 N N . TYR A 1 97 ? 0.034 8.422 14.438 1.00 94.12 97 TYR A N 1
ATOM 728 C CA . TYR A 1 97 ? 0.074 7.223 15.282 1.00 94.12 97 TYR A CA 1
ATOM 729 C C . TYR A 1 97 ? 1.399 7.061 16.033 1.00 94.12 97 TYR A C 1
ATOM 731 O O . TYR A 1 97 ? 1.415 6.736 17.221 1.00 94.12 97 TYR A O 1
ATOM 739 N N . ARG A 1 98 ? 2.523 7.304 15.352 1.00 92.81 98 ARG A N 1
ATOM 740 C CA . ARG A 1 98 ? 3.860 7.202 15.947 1.00 92.81 98 ARG A CA 1
ATOM 741 C C . ARG A 1 98 ? 4.129 8.360 16.903 1.00 92.81 98 ARG A C 1
ATOM 743 O O . ARG A 1 98 ? 4.740 8.159 17.948 1.00 92.81 98 ARG A O 1
ATOM 750 N N . GLU A 1 99 ? 3.694 9.560 16.537 1.00 93.94 99 GLU A N 1
ATOM 751 C CA . GLU A 1 99 ? 3.865 10.771 17.344 1.00 93.94 99 GLU A CA 1
ATOM 752 C C . GLU A 1 99 ? 3.062 10.679 18.648 1.00 93.94 99 GLU A C 1
ATOM 754 O O . GLU A 1 99 ? 3.646 10.774 19.726 1.00 93.94 99 GLU A O 1
ATOM 759 N N . LEU A 1 100 ? 1.775 10.338 18.556 1.00 94.88 100 LEU A N 1
ATOM 760 C CA . LEU A 1 100 ? 0.896 10.085 19.700 1.00 94.88 100 LEU A CA 1
ATOM 761 C C . LEU A 1 100 ? 1.390 8.912 20.553 1.00 94.88 100 LEU A C 1
ATOM 763 O O . LEU A 1 100 ? 1.315 8.951 21.781 1.00 94.88 100 LEU A O 1
ATOM 767 N N . GLY A 1 101 ? 1.907 7.858 19.915 1.00 93.00 101 GLY A N 1
ATOM 768 C CA . GLY A 1 101 ? 2.515 6.727 20.612 1.00 93.00 101 GLY A CA 1
ATOM 769 C C . GLY A 1 101 ? 3.715 7.151 21.460 1.00 93.00 101 GLY A C 1
ATOM 770 O O . GLY A 1 101 ? 3.832 6.720 22.605 1.00 93.00 101 GLY A O 1
ATOM 771 N N . ARG A 1 102 ? 4.577 8.030 20.933 1.00 93.44 102 ARG A N 1
ATOM 772 C CA . ARG A 1 102 ? 5.709 8.593 21.681 1.00 93.44 102 ARG A CA 1
ATOM 773 C C . ARG A 1 102 ? 5.235 9.436 22.864 1.00 93.44 102 ARG A C 1
ATOM 775 O O . ARG A 1 102 ? 5.706 9.207 23.971 1.00 93.44 102 ARG A O 1
ATOM 782 N N . GLU A 1 103 ? 4.286 10.344 22.650 1.00 94.38 103 GLU A N 1
ATOM 783 C CA . GLU A 1 103 ? 3.744 11.206 23.712 1.00 94.38 103 GLU A CA 1
ATOM 784 C C . GLU A 1 103 ? 3.169 10.384 24.875 1.00 94.38 103 GLU A C 1
ATOM 786 O O . GLU A 1 103 ? 3.514 10.617 26.031 1.00 94.38 103 GLU A O 1
ATOM 791 N N . LYS A 1 104 ? 2.384 9.340 24.576 1.00 93.50 104 LYS A N 1
ATOM 792 C CA . LYS A 1 104 ? 1.822 8.430 25.590 1.00 93.50 104 LYS A CA 1
ATOM 793 C C . LYS A 1 104 ? 2.875 7.647 26.378 1.00 93.50 104 LYS A C 1
ATOM 795 O O . LYS A 1 104 ? 2.611 7.258 27.510 1.00 93.50 104 LYS A O 1
ATOM 800 N N . MET A 1 105 ? 4.035 7.366 25.784 1.00 90.69 105 MET A N 1
ATOM 801 C CA . MET A 1 105 ? 5.144 6.709 26.487 1.00 90.69 105 MET A CA 1
ATOM 802 C C . MET A 1 105 ? 5.942 7.684 27.361 1.00 90.69 105 MET A C 1
ATOM 804 O O . MET A 1 105 ? 6.570 7.257 28.327 1.00 90.69 105 MET A O 1
ATOM 808 N N . GLU A 1 106 ? 5.937 8.973 27.016 1.00 90.25 106 GLU A N 1
ATOM 809 C CA . GLU A 1 106 ? 6.613 10.046 27.752 1.00 90.25 106 GLU A CA 1
ATOM 810 C C . GLU A 1 106 ? 5.751 10.615 28.897 1.00 90.25 106 GLU A C 1
ATOM 812 O O . GLU A 1 106 ? 6.289 11.242 29.812 1.00 90.25 106 GLU A O 1
ATOM 817 N N . GLU A 1 107 ? 4.436 10.360 28.897 1.00 81.25 107 GLU A N 1
ATOM 818 C CA . GLU A 1 107 ? 3.554 10.641 30.033 1.00 81.25 107 GLU A CA 1
ATOM 819 C C . GLU A 1 107 ? 4.037 9.873 31.283 1.00 81.25 107 GLU A C 1
ATOM 821 O O . GLU A 1 107 ? 4.082 8.638 31.282 1.00 81.25 107 GLU A O 1
ATOM 826 N N . PRO A 1 108 ? 4.391 10.564 32.388 1.00 65.25 108 PRO A N 1
ATOM 827 C CA . PRO A 1 108 ? 4.749 9.893 33.626 1.00 65.25 108 PRO A CA 1
ATOM 828 C C . PRO A 1 108 ? 3.560 9.054 34.078 1.00 65.25 108 PRO A C 1
ATOM 830 O O . PRO A 1 108 ? 2.469 9.592 34.280 1.00 65.25 108 PRO A O 1
ATOM 833 N N . SER A 1 109 ? 3.768 7.750 34.272 1.00 62.94 109 SER A N 1
ATOM 834 C CA . SER A 1 109 ? 2.764 6.880 34.874 1.00 62.94 109 SER A CA 1
ATOM 835 C C . SER A 1 109 ? 2.306 7.524 36.182 1.00 62.94 109 SER A C 1
ATOM 837 O O . SER A 1 109 ? 3.073 7.564 37.150 1.00 62.94 109 SER A O 1
ATOM 839 N N . ILE A 1 110 ? 1.083 8.055 36.223 1.00 60.22 110 ILE A N 1
ATOM 840 C CA . ILE A 1 110 ? 0.449 8.430 37.481 1.00 60.22 110 ILE A CA 1
ATOM 841 C C . ILE A 1 110 ? 0.274 7.106 38.217 1.00 60.22 110 ILE A C 1
ATOM 843 O O . ILE A 1 110 ? -0.657 6.350 37.953 1.00 60.22 110 ILE A O 1
ATOM 847 N N . GLN A 1 111 ? 1.241 6.782 39.077 1.00 50.53 111 GLN A N 1
ATOM 848 C CA . GLN A 1 111 ? 1.151 5.671 40.006 1.00 50.53 111 GLN A CA 1
ATOM 849 C C . GLN A 1 111 ? -0.070 5.942 40.882 1.00 50.53 111 GLN A C 1
ATOM 851 O O . GLN A 1 111 ? -0.031 6.773 41.791 1.00 50.53 111 GLN A O 1
ATOM 856 N N . SER A 1 112 ? -1.177 5.276 40.565 1.00 49.97 112 SER A N 1
ATOM 857 C CA . SER A 1 112 ? -2.311 5.142 41.465 1.00 49.97 112 SER A CA 1
ATOM 858 C C . SER A 1 112 ? -1.801 4.464 42.736 1.00 49.97 112 SER A C 1
ATOM 860 O O . SER A 1 112 ? -1.386 3.304 42.692 1.00 49.97 112 SER A O 1
ATOM 862 N N . LYS A 1 113 ? -1.751 5.247 43.819 1.00 41.66 113 LYS A N 1
ATOM 863 C CA . LYS A 1 113 ? -1.536 4.784 45.194 1.00 41.66 113 LYS A CA 1
ATOM 864 C C . LYS A 1 113 ? -2.633 3.827 45.638 1.00 41.66 113 LYS A C 1
ATOM 866 O O . LYS A 1 113 ? -3.780 4.009 45.172 1.00 41.66 113 LYS A O 1
#

Secondary structure (DSSP, 8-state):
--HHHHHHHHHHH-TTS----HHHHHHHHHHHHHHHHHHHHHTT---------HHHHHHHHHHHH--------TT-EEEEEEETTEEEEEEEEE-HHHHHHHHHHHS------